Protein AF-A0A7S3LZT9-F1 (afdb_monomer)

Mean predicted aligned error: 12.85 Å

pLDDT: mean 74.7, std 18.51, range [35.69, 95.69]

Foldseek 3Di:
DDDDPPDVVVVVVVVVVVVVPVPPDDDDDDPDDDDWAPCVLVAAKKFFAPPVRHTPWIWGKDFDTDDPPDDLQFTWIWICTPPVVHHIAIFRWHWDQDPPRKTKIKTWRVPDVVTKIWIWIADSVQQKTKTFQQAIRNDGNDDPDVPDDRDITIIHGDDD

Nearest PDB structures (foldseek):
  2uz2-assembly1_A-2  TM=4.661E-01  e=7.503E-01  Xenopus tropicalis
  7esn-assembly1_A  TM=3.766E-01  e=3.275E+00  Fusarium oxysporum
  7ufr-assembly1_D  TM=3.570E-01  e=4.261E+00  Bifidobacterium longum

Radius of gyration: 18.91 Å; Cα contacts (8 Å, |Δi|>4): 270; chains: 1; bounding box: 59×38×53 Å

Secondary structure (DSSP, 8-state):
-PPPTT-HHHHHHHHHHHHHHTS-SS-------SS--GGGGG-EEEEEE-TT--EEEEEEEEEPPPPTT--STTEEEEEE--GGG-S-EEEEEEEEE-GGG-EEEEEEETTSSS-EEEEEEEETTTTEEEEETTEETTEE---SSTTPPP-EEEEEE---

Structure (mmCIF, N/CA/C/O backbone):
data_AF-A0A7S3LZT9-F1
#
_entry.id   AF-A0A7S3LZT9-F1
#
loop_
_atom_site.group_PDB
_atom_site.id
_atom_site.type_symbol
_atom_site.label_atom_id
_atom_site.label_alt_id
_atom_site.label_comp_id
_atom_site.label_asym_id
_atom_site.label_entity_id
_atom_site.label_seq_id
_atom_site.pdbx_PDB_ins_code
_atom_site.Cartn_x
_atom_site.Cartn_y
_atom_site.Cartn_z
_atom_site.occupancy
_atom_site.B_iso_or_equiv
_atom_site.auth_seq_id
_atom_site.auth_comp_id
_atom_site.auth_asym_id
_atom_site.auth_atom_id
_atom_site.pdbx_PDB_model_num
ATOM 1 N N . ASP A 1 1 ? -39.395 5.334 19.659 1.00 46.41 1 ASP A N 1
ATOM 2 C CA . ASP A 1 1 ? -39.589 5.909 18.316 1.00 46.41 1 ASP A CA 1
ATOM 3 C C . ASP A 1 1 ? -39.067 4.955 17.262 1.00 46.41 1 ASP A C 1
ATOM 5 O O . ASP A 1 1 ? -37.924 4.527 17.348 1.00 46.41 1 ASP A O 1
ATOM 9 N N . ALA A 1 2 ? -39.948 4.503 16.369 1.00 48.12 2 ALA A N 1
ATOM 10 C CA . ALA A 1 2 ? -39.649 3.506 15.344 1.00 48.12 2 ALA A CA 1
ATOM 11 C C . ALA A 1 2 ? -39.460 4.208 13.992 1.00 48.12 2 ALA A C 1
ATOM 13 O O . ALA A 1 2 ? -40.317 4.995 13.596 1.00 48.12 2 ALA A O 1
ATOM 14 N N . CYS A 1 3 ? -38.351 3.932 13.303 1.00 52.03 3 CYS A N 1
ATOM 15 C CA . CYS A 1 3 ? -38.080 4.496 11.982 1.00 52.03 3 CYS A CA 1
ATOM 16 C C . CYS A 1 3 ? -39.093 4.023 10.935 1.00 52.03 3 CYS A C 1
ATOM 18 O O . CYS A 1 3 ? -39.439 2.840 10.882 1.00 52.03 3 CYS A O 1
ATOM 20 N N . VAL A 1 4 ? -39.506 4.944 10.063 1.00 57.22 4 VAL A N 1
ATOM 21 C CA . VAL A 1 4 ? -40.377 4.678 8.912 1.00 57.22 4 VAL A CA 1
ATOM 22 C C . VAL A 1 4 ? -39.513 4.570 7.641 1.00 57.22 4 VAL A C 1
ATOM 24 O O . VAL A 1 4 ? -38.566 5.343 7.493 1.00 57.22 4 VAL A O 1
ATOM 27 N N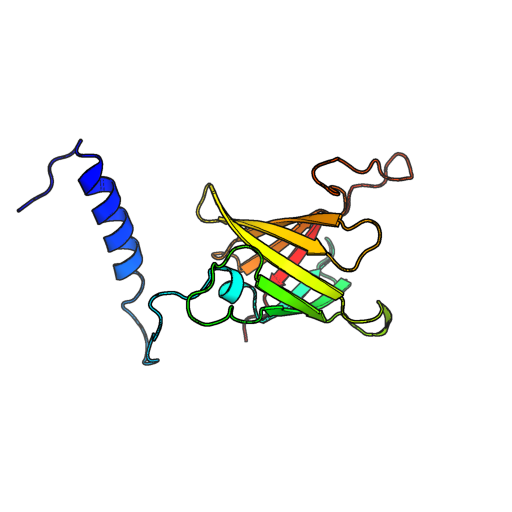 . PRO A 1 5 ? -39.787 3.623 6.722 1.00 42.16 5 PRO A N 1
ATOM 28 C CA . PRO A 1 5 ? -39.020 3.475 5.483 1.00 42.16 5 PRO A CA 1
ATOM 29 C C . PRO A 1 5 ? -39.128 4.713 4.578 1.00 42.16 5 PRO A C 1
ATOM 31 O O . PRO A 1 5 ? -40.235 5.168 4.300 1.00 42.16 5 PRO A O 1
ATOM 34 N N . GLY A 1 6 ? -37.987 5.209 4.085 1.00 53.69 6 GLY A N 1
ATOM 35 C CA . GLY A 1 6 ? -37.902 6.354 3.163 1.00 53.69 6 GLY A CA 1
ATOM 36 C C . GLY A 1 6 ? -37.233 7.607 3.736 1.00 53.69 6 GLY A C 1
ATOM 37 O O . GLY A 1 6 ? -37.164 8.615 3.045 1.00 53.69 6 GLY A O 1
ATOM 38 N N . ASP A 1 7 ? -36.747 7.548 4.976 1.00 52.88 7 ASP A N 1
ATOM 39 C CA . ASP A 1 7 ? -35.975 8.624 5.593 1.00 52.88 7 ASP A CA 1
ATOM 40 C C . ASP A 1 7 ? -34.470 8.328 5.457 1.00 52.88 7 ASP A C 1
ATOM 42 O O . ASP A 1 7 ? -33.942 7.419 6.110 1.00 52.88 7 ASP A O 1
ATOM 46 N N . ASP A 1 8 ? -33.779 9.064 4.582 1.00 54.06 8 ASP A N 1
ATOM 47 C CA . ASP A 1 8 ? -32.349 8.876 4.281 1.00 54.06 8 ASP A CA 1
ATOM 48 C C . ASP A 1 8 ? -31.470 9.038 5.537 1.00 54.06 8 ASP A C 1
ATOM 50 O O . ASP A 1 8 ? -30.413 8.411 5.662 1.00 54.06 8 ASP A O 1
ATOM 54 N N . ALA A 1 9 ? -31.949 9.801 6.527 1.00 52.94 9 ALA A N 1
ATOM 55 C CA . ALA A 1 9 ? -31.307 9.945 7.829 1.00 52.94 9 ALA A CA 1
ATOM 56 C C . ALA A 1 9 ? -31.330 8.642 8.650 1.00 52.94 9 ALA A C 1
ATOM 58 O O . ALA A 1 9 ? -30.363 8.337 9.353 1.00 52.94 9 ALA A O 1
ATOM 59 N N . CYS A 1 10 ? -32.380 7.820 8.521 1.00 47.81 10 CYS A N 1
ATOM 60 C CA . CYS A 1 10 ? -32.447 6.547 9.238 1.00 47.81 10 CYS A CA 1
ATOM 61 C C . CYS A 1 10 ? -31.599 5.449 8.565 1.00 47.81 10 CYS A C 1
ATOM 63 O O . CYS A 1 10 ? -31.108 4.542 9.241 1.00 47.81 10 CYS A O 1
ATOM 65 N N . GLY A 1 11 ? -31.332 5.556 7.257 1.00 50.00 11 GLY A N 1
ATOM 66 C CA . GLY A 1 11 ? -30.371 4.688 6.566 1.00 50.00 11 GLY A CA 1
ATOM 67 C C . GLY A 1 11 ? -28.952 4.818 7.131 1.00 50.00 11 GLY A C 1
ATOM 68 O O . GLY A 1 11 ? -28.275 3.809 7.353 1.00 50.00 11 GLY A O 1
ATOM 69 N N . LEU A 1 12 ? -28.536 6.049 7.449 1.00 52.97 12 LEU A N 1
ATOM 70 C CA . LEU A 1 12 ? -27.225 6.336 8.033 1.00 52.97 12 LEU A CA 1
ATOM 71 C C . LEU A 1 12 ? -27.110 5.817 9.479 1.00 52.97 12 LEU A C 1
ATOM 73 O O . LEU A 1 12 ? -26.106 5.193 9.827 1.00 52.97 12 LEU A O 1
ATOM 77 N N . GLU A 1 13 ? -28.153 5.983 10.302 1.00 50.78 13 GLU A N 1
ATOM 78 C CA . GLU A 1 13 ? -28.177 5.435 11.669 1.00 50.78 13 GLU A CA 1
ATOM 79 C C . GLU A 1 13 ? -28.201 3.897 11.699 1.00 50.78 13 GLU A C 1
ATOM 81 O O . GLU A 1 13 ? -27.562 3.284 12.557 1.00 50.78 13 GLU A O 1
ATOM 86 N N . LEU A 1 14 ? -28.892 3.241 10.760 1.00 50.44 14 LEU A N 1
ATOM 87 C CA . LEU A 1 14 ? -28.905 1.776 10.650 1.00 50.44 14 LEU A CA 1
ATOM 88 C C . LEU A 1 14 ? -27.551 1.210 10.194 1.00 50.44 14 LEU A C 1
ATOM 90 O O . LEU A 1 14 ? -27.144 0.151 10.683 1.00 50.44 14 LEU A O 1
ATOM 94 N N . LEU A 1 15 ? -26.831 1.918 9.317 1.00 50.19 15 LEU A N 1
ATOM 95 C CA . LEU A 1 15 ? -25.459 1.578 8.917 1.00 50.19 15 LEU A CA 1
ATOM 96 C C . LEU A 1 15 ? -24.475 1.738 10.084 1.00 50.19 15 LEU A C 1
ATOM 98 O O . LEU A 1 15 ? -23.691 0.827 10.356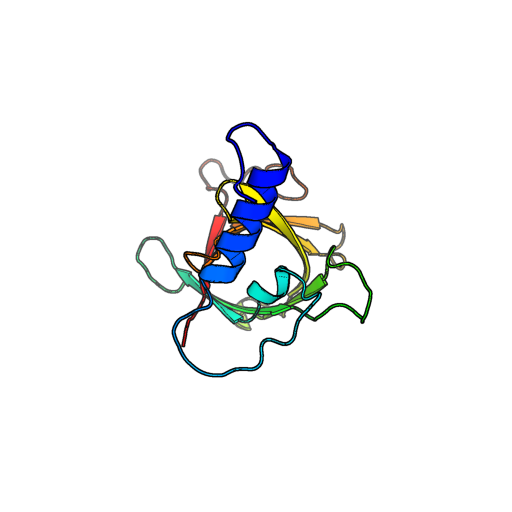 1.00 50.19 15 LEU A O 1
ATOM 102 N N . GLN A 1 16 ? -24.576 2.832 10.842 1.00 53.66 16 GLN A N 1
ATOM 103 C CA . GLN A 1 16 ? -23.755 3.060 12.036 1.00 53.66 16 GLN A CA 1
ATOM 104 C C . GLN A 1 16 ? -24.068 2.056 13.160 1.00 53.66 16 GLN A C 1
ATOM 106 O O . GLN A 1 16 ? -23.155 1.547 13.813 1.00 53.66 16 GLN A O 1
ATOM 111 N N . ARG A 1 17 ? -25.341 1.677 13.350 1.00 48.00 17 ARG A N 1
ATOM 112 C CA . ARG A 1 17 ? -25.735 0.639 14.319 1.00 48.00 17 ARG A CA 1
ATOM 113 C C . ARG A 1 17 ? -25.284 -0.763 13.915 1.00 48.00 17 ARG A C 1
ATOM 115 O O . ARG A 1 17 ? -24.915 -1.541 14.792 1.00 48.00 17 ARG A O 1
ATOM 122 N N . ARG A 1 18 ? -25.268 -1.107 12.620 1.00 47.69 18 ARG A N 1
ATOM 123 C CA . ARG A 1 18 ? -24.709 -2.392 12.154 1.00 47.69 18 ARG A CA 1
ATOM 124 C C . ARG A 1 18 ? -23.192 -2.460 12.328 1.00 47.69 18 ARG A C 1
ATOM 126 O O . ARG A 1 18 ? -22.710 -3.504 12.753 1.00 47.69 18 ARG A O 1
ATOM 133 N N . ALA A 1 19 ? -22.472 -1.358 12.109 1.00 49.22 19 ALA A N 1
ATOM 134 C CA . ALA A 1 19 ? -21.038 -1.272 12.401 1.00 49.22 19 ALA A CA 1
ATOM 135 C C . ALA A 1 19 ? -20.722 -1.402 13.908 1.00 49.22 19 ALA A C 1
ATOM 137 O O . ALA A 1 19 ? -19.660 -1.896 14.280 1.00 49.22 19 ALA A O 1
ATOM 138 N N . GLY A 1 20 ? -21.655 -1.006 14.784 1.00 41.97 20 GLY A N 1
ATOM 139 C CA . GLY A 1 20 ? -21.537 -1.179 16.236 1.00 41.97 20 GLY A CA 1
ATOM 140 C C . GLY A 1 20 ? -21.877 -2.583 16.760 1.00 41.97 20 GLY A C 1
ATOM 141 O O . GLY A 1 20 ? -21.357 -2.978 17.799 1.00 41.97 20 GLY A O 1
ATOM 142 N N . MET A 1 21 ? -22.720 -3.357 16.063 1.00 39.16 21 MET A N 1
ATOM 143 C CA . MET A 1 21 ? -23.221 -4.656 16.553 1.00 39.16 21 MET A CA 1
ATOM 144 C C . MET A 1 21 ? -22.402 -5.881 16.117 1.00 39.16 21 MET A C 1
ATOM 146 O O . MET A 1 21 ? -22.559 -6.942 16.714 1.00 39.16 21 MET A O 1
ATOM 150 N N . THR A 1 22 ? -21.481 -5.767 15.155 1.00 43.72 22 THR A N 1
ATOM 151 C CA . THR A 1 22 ? -20.496 -6.835 14.870 1.00 43.72 22 THR A CA 1
ATOM 152 C C . THR A 1 22 ? -19.393 -6.944 15.931 1.00 43.72 22 THR A C 1
ATOM 154 O O . THR A 1 22 ? -18.637 -7.911 15.928 1.00 43.72 22 THR A O 1
ATOM 157 N N . ARG A 1 23 ? -19.332 -6.020 16.902 1.00 46.53 23 ARG A N 1
ATOM 158 C CA . ARG A 1 23 ? -18.514 -6.128 18.123 1.00 46.53 23 ARG A CA 1
ATOM 159 C C . ARG A 1 23 ? -19.351 -6.600 19.315 1.00 46.53 23 ARG A C 1
ATOM 161 O O . ARG A 1 23 ? -19.524 -5.881 20.292 1.00 46.53 23 ARG A O 1
ATOM 168 N N . ALA A 1 24 ? -19.871 -7.820 19.251 1.00 44.75 24 ALA A N 1
ATOM 169 C CA . ALA A 1 24 ? -20.419 -8.483 20.434 1.00 44.75 24 ALA A CA 1
ATOM 170 C C . ALA A 1 24 ? -20.363 -10.012 20.308 1.00 44.75 24 ALA A C 1
ATOM 172 O O . ALA A 1 24 ? -21.394 -10.666 20.211 1.00 44.75 24 ALA A O 1
ATOM 173 N N . ALA A 1 25 ? -19.150 -10.572 20.323 1.00 40.47 25 ALA A N 1
ATOM 174 C CA . ALA A 1 25 ? -18.848 -11.868 20.941 1.00 40.47 25 ALA A CA 1
ATOM 175 C C . ALA A 1 25 ? -17.327 -12.104 20.932 1.00 40.47 25 ALA A C 1
ATOM 177 O O . ALA A 1 25 ? -16.764 -12.430 19.893 1.00 40.47 25 ALA A O 1
ATOM 178 N N . GLY A 1 26 ? -16.676 -11.969 22.093 1.00 38.12 26 GLY A N 1
ATOM 179 C CA . GLY A 1 26 ? -15.355 -12.563 22.338 1.00 38.12 26 GLY A CA 1
ATOM 180 C C . GLY A 1 26 ? -14.258 -11.611 22.821 1.00 38.12 26 GLY A C 1
ATOM 181 O O . GLY A 1 26 ? -13.570 -11.004 22.013 1.00 38.12 26 GLY A O 1
ATOM 182 N N . SER A 1 27 ? -14.068 -11.603 24.146 1.00 38.62 27 SER A N 1
ATOM 183 C CA . SER A 1 27 ? -12.825 -11.339 24.902 1.00 38.62 27 SER A CA 1
ATOM 184 C C . SER A 1 27 ? -12.110 -9.978 24.788 1.00 38.62 27 SER A C 1
ATOM 186 O O . SER A 1 27 ? -11.407 -9.694 23.825 1.00 38.62 27 SER A O 1
ATOM 188 N N . ASP A 1 28 ? -12.252 -9.206 25.872 1.00 45.97 28 ASP A N 1
ATOM 189 C CA . ASP A 1 28 ? -11.339 -8.225 26.483 1.00 45.97 28 ASP A CA 1
ATOM 190 C C . ASP A 1 28 ? -10.078 -7.800 25.708 1.00 45.97 28 ASP A C 1
ATOM 192 O O . ASP A 1 28 ? -8.991 -8.354 25.868 1.00 45.97 28 ASP A O 1
ATOM 196 N N . ALA A 1 29 ? -10.196 -6.671 25.011 1.00 37.03 29 ALA A N 1
ATOM 197 C CA . ALA A 1 29 ? -9.132 -5.677 24.920 1.00 37.03 29 ALA A CA 1
ATOM 198 C C . ALA A 1 29 ? -9.772 -4.277 24.905 1.00 37.03 29 ALA A C 1
ATOM 200 O O . ALA A 1 29 ? -10.809 -4.092 24.256 1.00 37.03 29 ALA A O 1
ATOM 201 N N . PRO A 1 30 ? -9.209 -3.277 25.608 1.00 37.03 30 PRO A N 1
ATOM 202 C CA . PRO A 1 30 ? -9.760 -1.932 25.606 1.00 37.03 30 PRO A CA 1
ATOM 203 C C . PRO A 1 30 ? -9.595 -1.338 24.206 1.00 37.03 30 PRO A C 1
ATOM 205 O O . PRO A 1 30 ? -8.497 -0.984 23.785 1.00 37.03 30 PRO A O 1
ATOM 208 N N . VAL A 1 31 ? -10.699 -1.220 23.471 1.00 38.72 31 VAL A N 1
ATOM 209 C CA . VAL A 1 31 ? -10.736 -0.433 22.239 1.00 38.72 31 VAL A CA 1
ATOM 210 C C . VAL A 1 31 ? -10.727 1.039 22.637 1.00 38.72 31 VAL A C 1
ATOM 212 O O . VAL A 1 31 ? -11.766 1.677 22.784 1.00 38.72 31 VAL A O 1
ATOM 215 N N . THR A 1 32 ? -9.536 1.593 22.815 1.00 41.75 32 THR A N 1
ATOM 216 C CA . THR A 1 32 ? -9.334 3.037 22.757 1.00 41.75 32 THR A CA 1
ATOM 217 C C . THR A 1 32 ? -9.110 3.428 21.300 1.00 41.75 32 THR A C 1
ATOM 219 O O . THR A 1 32 ? -8.038 3.172 20.760 1.00 41.75 32 THR A O 1
ATOM 222 N N . SER A 1 33 ? -10.103 4.026 20.641 1.00 38.75 33 SER A N 1
ATOM 223 C CA . SER A 1 33 ? -9.862 5.057 19.613 1.00 38.75 33 SER A CA 1
ATOM 224 C C . SER A 1 33 ? -11.169 5.634 19.069 1.00 38.75 33 SER A C 1
ATOM 226 O O . SER A 1 33 ? -11.792 5.121 18.146 1.00 38.75 33 SER A O 1
ATOM 228 N N . GLN A 1 34 ? -11.535 6.796 19.596 1.00 35.69 34 GLN A N 1
ATOM 229 C CA . GLN A 1 34 ? -11.930 7.886 18.711 1.00 35.69 34 GLN A CA 1
ATOM 230 C C . GLN A 1 34 ? -10.686 8.243 17.861 1.00 35.69 34 GLN A C 1
ATOM 232 O O . GLN A 1 34 ? -9.625 8.459 18.439 1.00 35.69 34 GLN A O 1
ATOM 237 N N . GLY A 1 35 ? -10.773 8.282 16.525 1.00 50.59 35 GLY A N 1
ATOM 238 C CA . GLY A 1 35 ? -9.776 8.981 15.688 1.00 50.59 35 GLY A CA 1
ATOM 239 C C . GLY A 1 35 ? -8.519 8.227 15.216 1.00 50.59 35 GLY A C 1
ATOM 240 O O . GLY A 1 35 ? -7.498 8.8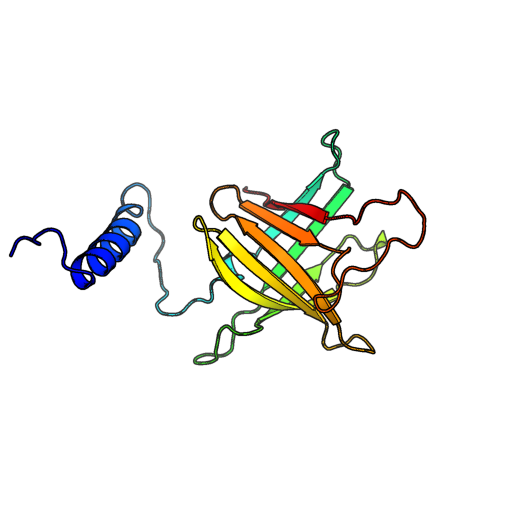74 15.011 1.00 50.59 35 GLY A O 1
ATOM 241 N N . ALA A 1 36 ? -8.554 6.903 15.025 1.00 70.25 36 ALA A N 1
ATOM 242 C CA . ALA A 1 36 ? -7.455 6.181 14.367 1.00 70.25 36 ALA A CA 1
ATOM 243 C C . ALA A 1 36 ? -7.648 6.151 12.839 1.00 70.25 36 ALA A C 1
ATOM 245 O O . ALA A 1 36 ? -8.738 5.841 12.359 1.00 70.25 36 ALA A O 1
ATOM 246 N N . CYS A 1 37 ? -6.597 6.468 12.085 1.00 84.00 37 CYS A N 1
ATOM 247 C CA . CYS A 1 37 ? -6.622 6.467 10.625 1.00 84.00 37 CYS A CA 1
ATOM 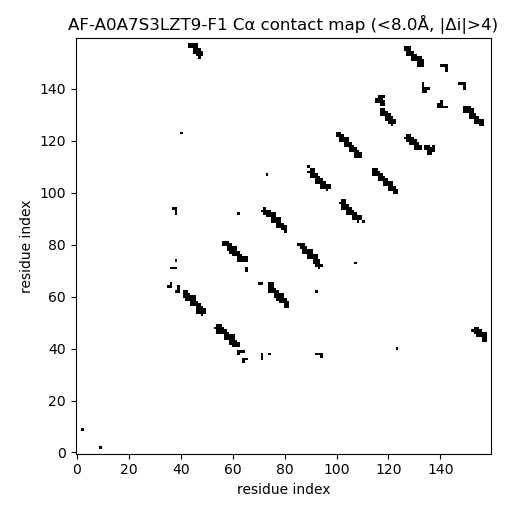248 C C . CYS A 1 37 ? -6.822 5.060 10.042 1.00 84.00 37 CYS A C 1
ATOM 250 O O . CYS A 1 37 ? -6.267 4.104 10.593 1.00 84.00 37 CYS A O 1
ATOM 252 N N . PRO A 1 38 ? -7.597 4.903 8.949 1.00 89.19 38 PRO A N 1
ATOM 253 C CA . PRO A 1 38 ? -7.858 3.595 8.342 1.00 89.19 38 PRO A CA 1
ATOM 254 C C . PRO A 1 38 ? -6.577 2.873 7.900 1.00 89.19 38 PRO A C 1
ATOM 256 O O . PRO A 1 38 ? -6.519 1.647 7.953 1.00 89.19 38 PRO A O 1
ATOM 259 N N . GLU A 1 39 ? -5.522 3.612 7.565 1.00 90.19 39 GLU A N 1
ATOM 260 C CA . GLU A 1 39 ? -4.197 3.107 7.197 1.00 90.19 39 GLU A CA 1
ATOM 261 C C . GLU A 1 39 ? -3.543 2.275 8.303 1.00 90.19 39 GLU A C 1
ATOM 263 O O . GLU A 1 39 ? -2.720 1.407 8.015 1.00 90.19 39 GLU A O 1
ATOM 268 N N . ALA A 1 40 ? -3.965 2.436 9.563 1.00 89.31 40 ALA A N 1
ATOM 269 C CA . ALA A 1 40 ? -3.529 1.570 10.656 1.00 89.31 40 ALA A CA 1
ATOM 270 C C . ALA A 1 40 ? -3.875 0.085 10.410 1.00 89.31 40 ALA A C 1
ATOM 272 O O . ALA A 1 40 ? -3.198 -0.802 10.931 1.00 89.31 40 ALA A O 1
ATOM 273 N N . LEU A 1 41 ? -4.894 -0.207 9.590 1.00 90.56 41 LEU A N 1
ATOM 274 C CA . LEU A 1 41 ? -5.253 -1.573 9.191 1.00 90.56 41 LEU A CA 1
ATOM 275 C C . LEU A 1 41 ? -4.177 -2.238 8.326 1.00 90.56 41 LEU A C 1
ATOM 277 O O . LEU A 1 41 ? -4.090 -3.470 8.304 1.00 90.56 41 LEU A O 1
ATOM 281 N N . LEU A 1 42 ? -3.346 -1.450 7.642 1.00 91.38 42 LEU A N 1
ATOM 282 C CA . LEU A 1 42 ? -2.314 -1.969 6.754 1.00 91.38 42 LEU A CA 1
ATOM 283 C C . LEU A 1 42 ? -1.060 -2.438 7.510 1.00 91.38 42 LEU A C 1
ATOM 285 O O . LEU A 1 42 ? -0.265 -3.195 6.961 1.00 91.38 42 LEU A O 1
ATOM 289 N N . VAL A 1 43 ? -0.887 -2.055 8.781 1.00 92.31 43 VAL A N 1
ATOM 290 C CA . VAL A 1 43 ? 0.279 -2.462 9.581 1.00 92.31 43 VAL A CA 1
ATOM 291 C C . VAL A 1 43 ? 0.353 -3.983 9.689 1.00 92.31 43 VAL A C 1
ATOM 293 O O . VAL A 1 43 ? -0.612 -4.622 10.124 1.00 92.31 43 VAL A O 1
ATOM 296 N N . GLY A 1 44 ? 1.493 -4.571 9.327 1.00 91.19 44 GLY A N 1
ATOM 297 C CA . GLY A 1 44 ? 1.729 -6.003 9.489 1.00 91.19 44 GLY A CA 1
ATOM 298 C C . GLY A 1 44 ? 2.691 -6.618 8.478 1.00 91.19 44 GLY A C 1
ATOM 299 O O . GLY A 1 44 ? 3.375 -5.932 7.724 1.00 91.19 44 GLY A O 1
ATOM 300 N N . GLU A 1 45 ? 2.736 -7.946 8.500 1.00 92.12 45 GLU A N 1
ATOM 301 C CA . GLU A 1 45 ? 3.496 -8.778 7.567 1.00 92.12 45 GLU A CA 1
ATOM 302 C C . GLU A 1 45 ? 2.587 -9.232 6.416 1.00 92.12 45 GLU A C 1
ATOM 304 O O . GLU A 1 45 ? 1.430 -9.598 6.642 1.00 92.12 45 GLU A O 1
ATOM 309 N N . TRP A 1 46 ? 3.110 -9.197 5.192 1.00 91.56 46 TRP A N 1
ATOM 310 C CA . TRP A 1 46 ? 2.357 -9.355 3.950 1.00 91.56 46 TRP A CA 1
ATOM 311 C C . TRP A 1 46 ? 3.127 -10.226 2.958 1.00 91.56 46 TRP A C 1
ATOM 313 O O . TRP A 1 46 ? 4.318 -10.017 2.732 1.00 91.56 46 TRP A O 1
ATOM 323 N N . LEU A 1 47 ? 2.443 -11.188 2.343 1.00 90.31 47 LEU A N 1
ATOM 324 C CA . LEU A 1 47 ? 3.041 -12.164 1.433 1.00 90.31 47 LEU A CA 1
ATOM 325 C C . LEU A 1 47 ? 2.450 -12.025 0.035 1.00 90.31 47 LEU A C 1
ATOM 327 O O . LEU A 1 47 ? 1.238 -12.158 -0.120 1.00 90.31 47 LEU A O 1
ATOM 331 N N . ASP A 1 48 ? 3.303 -11.813 -0.960 1.00 83.88 48 ASP A N 1
ATOM 332 C CA . ASP A 1 48 ? 2.965 -11.979 -2.373 1.00 83.88 48 ASP A CA 1
ATOM 333 C C . ASP A 1 48 ? 3.228 -13.434 -2.770 1.00 83.88 48 ASP A C 1
ATOM 335 O O . ASP A 1 48 ? 4.261 -14.018 -2.418 1.00 83.88 48 ASP A O 1
ATOM 339 N N . GLN A 1 49 ? 2.268 -14.040 -3.460 1.00 74.31 49 GLN A N 1
ATOM 340 C CA . GLN A 1 49 ? 2.385 -15.396 -3.981 1.00 74.31 49 GLN A CA 1
ATOM 341 C C . GLN A 1 49 ? 2.082 -15.384 -5.473 1.00 74.31 49 GLN A C 1
ATOM 343 O O . GLN A 1 49 ? 1.140 -14.727 -5.916 1.00 74.31 49 GLN A O 1
ATOM 348 N N . ASP A 1 50 ? 2.851 -16.146 -6.248 1.00 69.00 50 ASP A N 1
ATOM 349 C CA . ASP A 1 50 ? 2.544 -16.329 -7.662 1.00 69.00 50 ASP A CA 1
ATOM 350 C C . ASP A 1 50 ? 1.268 -17.169 -7.867 1.00 69.00 50 ASP A C 1
ATOM 352 O O . ASP A 1 50 ? 0.674 -17.716 -6.934 1.00 69.00 50 ASP A O 1
ATOM 356 N N . ALA A 1 51 ? 0.849 -17.317 -9.126 1.00 64.75 51 ALA A N 1
ATOM 357 C CA . ALA A 1 51 ? -0.335 -18.098 -9.487 1.00 64.75 51 ALA A CA 1
ATOM 358 C C . ALA A 1 51 ? -0.262 -19.588 -9.080 1.00 64.75 51 ALA A C 1
ATOM 360 O O . ALA A 1 51 ? -1.281 -20.277 -9.108 1.00 64.75 51 ALA A O 1
ATOM 361 N N . MET A 1 52 ? 0.922 -20.100 -8.724 1.00 61.75 52 MET A N 1
ATOM 362 C CA . MET A 1 52 ? 1.141 -21.469 -8.251 1.00 61.75 52 MET A CA 1
ATOM 363 C C . MET A 1 52 ? 1.239 -21.555 -6.717 1.00 61.75 52 MET A C 1
ATOM 365 O O . MET A 1 52 ? 1.396 -22.652 -6.179 1.00 61.75 52 MET A O 1
ATOM 369 N N . GLY A 1 53 ? 1.110 -20.429 -6.007 1.00 57.34 53 GLY A N 1
ATOM 370 C CA . GLY A 1 53 ? 1.164 -20.351 -4.548 1.00 57.34 53 GLY A CA 1
ATOM 371 C C . GLY A 1 53 ? 2.583 -20.318 -3.976 1.00 57.34 53 GLY A C 1
ATOM 372 O O . GLY A 1 53 ? 2.748 -20.464 -2.762 1.00 57.34 53 GLY A O 1
ATOM 373 N N . PHE A 1 54 ? 3.616 -20.141 -4.807 1.00 58.72 54 PHE A N 1
ATOM 374 C CA . PHE A 1 54 ? 4.975 -19.951 -4.307 1.00 58.72 54 PHE A CA 1
ATOM 375 C C . PHE A 1 54 ? 5.140 -18.524 -3.796 1.00 58.72 54 PHE A C 1
ATOM 377 O O . PHE A 1 54 ? 4.773 -17.569 -4.476 1.00 58.72 54 PHE A O 1
ATOM 384 N N . LEU A 1 55 ? 5.719 -18.384 -2.601 1.00 67.12 55 LEU A N 1
ATOM 385 C CA . LEU A 1 55 ? 6.070 -17.082 -2.042 1.00 67.12 55 LEU A CA 1
ATOM 386 C C . LEU A 1 55 ? 7.094 -16.395 -2.950 1.00 67.12 55 LEU A C 1
ATOM 388 O O . LEU A 1 55 ? 8.224 -16.868 -3.080 1.00 67.12 55 LEU A O 1
ATOM 392 N N . THR A 1 56 ? 6.702 -15.271 -3.533 1.00 71.94 56 THR A N 1
ATOM 393 C CA . THR A 1 56 ? 7.562 -14.434 -4.373 1.00 71.94 56 THR A CA 1
ATOM 394 C C . THR A 1 56 ? 8.246 -13.372 -3.525 1.00 71.94 56 THR A C 1
ATOM 396 O O . THR A 1 56 ? 9.460 -13.192 -3.624 1.00 71.94 56 THR A O 1
ATOM 399 N N . VAL A 1 57 ? 7.493 -12.708 -2.642 1.00 79.56 57 VAL A N 1
ATOM 400 C CA . VAL A 1 57 ? 7.992 -11.623 -1.790 1.00 79.56 57 VAL A CA 1
ATOM 401 C C . VAL A 1 57 ? 7.289 -11.637 -0.431 1.00 79.56 57 VAL A C 1
ATOM 403 O O . VAL A 1 57 ? 6.080 -11.823 -0.344 1.00 79.56 57 VAL A O 1
ATOM 406 N N . ASN A 1 58 ? 8.043 -11.400 0.644 1.00 85.06 58 ASN A N 1
ATOM 407 C CA . ASN A 1 58 ? 7.502 -11.078 1.966 1.00 85.06 58 ASN A CA 1
ATOM 408 C C . ASN A 1 58 ? 7.890 -9.640 2.310 1.00 85.06 58 ASN A C 1
ATOM 410 O O . ASN A 1 58 ? 9.082 -9.331 2.328 1.00 85.06 58 ASN A O 1
ATOM 414 N N . ILE A 1 59 ? 6.907 -8.785 2.578 1.00 86.50 59 ILE A N 1
ATOM 415 C CA . ILE A 1 59 ? 7.125 -7.404 3.000 1.00 86.50 59 ILE A CA 1
ATOM 416 C C . ILE A 1 59 ? 6.548 -7.169 4.392 1.00 86.50 59 ILE A C 1
ATOM 418 O O . ILE A 1 59 ? 5.541 -7.754 4.793 1.00 86.50 59 ILE A O 1
ATOM 422 N N . HIS A 1 60 ? 7.163 -6.246 5.118 1.00 89.06 60 HIS A N 1
ATOM 423 C CA . HIS A 1 60 ? 6.596 -5.699 6.337 1.00 89.06 60 HIS A CA 1
ATOM 424 C C . HIS A 1 60 ? 6.204 -4.247 6.100 1.00 89.06 60 HIS A C 1
ATOM 426 O O . HIS A 1 60 ? 7.041 -3.437 5.698 1.00 89.06 60 HIS A O 1
ATOM 432 N N . LEU A 1 61 ? 4.936 -3.928 6.351 1.00 88.88 61 LEU A N 1
ATOM 433 C CA . LEU A 1 61 ? 4.419 -2.575 6.235 1.00 88.88 61 LEU A CA 1
ATOM 434 C C . LEU A 1 61 ? 4.261 -1.962 7.625 1.00 88.88 61 LEU A C 1
ATOM 436 O O . LEU A 1 61 ? 3.452 -2.424 8.432 1.00 88.88 61 LEU A O 1
ATOM 440 N N . ASN A 1 62 ? 5.009 -0.890 7.871 1.00 88.12 62 ASN A N 1
ATOM 441 C CA . ASN A 1 62 ? 4.917 -0.086 9.083 1.00 88.12 62 ASN A CA 1
ATOM 442 C C . ASN A 1 62 ? 4.258 1.246 8.758 1.00 88.12 62 ASN A C 1
ATOM 444 O O . ASN A 1 62 ? 4.881 2.088 8.125 1.00 88.12 62 ASN A O 1
ATOM 448 N N . VAL A 1 63 ? 3.023 1.451 9.209 1.00 86.94 63 VAL A N 1
ATOM 449 C CA . VAL A 1 63 ? 2.334 2.743 9.099 1.00 86.94 63 VAL A CA 1
ATOM 450 C C . VAL A 1 63 ? 2.524 3.512 10.398 1.00 86.94 63 VAL A C 1
ATOM 452 O O . VAL A 1 63 ? 2.172 3.029 11.477 1.00 86.94 63 VAL A O 1
ATOM 455 N N . HIS A 1 64 ? 3.079 4.714 10.293 1.00 84.62 64 HIS A N 1
ATOM 456 C CA . HIS A 1 64 ? 3.300 5.587 11.435 1.00 84.62 64 HIS A CA 1
ATOM 457 C C . HIS A 1 64 ? 2.009 6.340 11.758 1.00 84.62 64 HIS A C 1
ATOM 459 O O . HIS A 1 64 ? 1.420 6.949 10.861 1.00 84.62 64 HIS A O 1
ATOM 465 N N . PRO A 1 65 ? 1.550 6.334 13.022 1.00 78.00 65 PRO A N 1
ATOM 466 C CA . PRO A 1 65 ? 0.379 7.107 13.400 1.00 78.00 65 PRO A CA 1
ATOM 467 C C . PRO A 1 65 ? 0.646 8.595 13.137 1.00 78.00 65 PRO A C 1
ATOM 469 O O . PRO A 1 65 ? 1.752 9.077 13.411 1.00 78.00 65 PRO A O 1
ATOM 472 N N . PRO A 1 66 ? -0.341 9.344 12.623 1.00 78.19 66 PRO A N 1
ATOM 473 C CA . PRO A 1 66 ? -0.166 10.773 12.440 1.00 78.19 66 PRO A CA 1
ATOM 474 C C . PRO A 1 66 ? 0.019 11.464 13.794 1.00 78.19 66 PRO A C 1
ATOM 476 O O . PRO A 1 66 ? -0.381 10.961 14.849 1.00 78.19 66 PRO A O 1
ATOM 479 N N . ALA A 1 67 ? 0.606 12.660 13.760 1.00 75.31 67 ALA A N 1
ATOM 480 C CA . ALA A 1 67 ? 0.664 13.515 14.937 1.00 75.31 67 ALA A CA 1
ATOM 481 C C . ALA A 1 67 ? -0.752 13.763 15.494 1.00 75.31 67 ALA A C 1
ATOM 483 O O . ALA A 1 67 ? -1.727 13.833 14.744 1.00 75.31 67 ALA A O 1
ATOM 484 N N . ALA A 1 68 ? -0.874 13.908 16.815 1.00 72.00 68 ALA A N 1
ATOM 485 C CA . ALA A 1 68 ? -2.169 14.108 17.460 1.00 72.00 68 ALA A CA 1
ATOM 486 C C . ALA A 1 68 ? -2.913 15.317 16.858 1.00 72.00 68 ALA A C 1
ATOM 488 O O . ALA A 1 68 ? -2.392 16.432 16.851 1.00 72.00 68 ALA A O 1
ATOM 489 N N . GLY A 1 69 ? -4.131 15.085 16.360 1.00 67.75 69 GLY A N 1
ATOM 490 C CA . GLY A 1 69 ? -4.961 16.108 15.714 1.00 67.75 69 GLY A CA 1
ATOM 491 C C . GLY A 1 69 ? -4.652 16.377 14.235 1.00 67.75 69 GLY A C 1
ATOM 492 O O . GLY A 1 69 ? -5.277 17.264 13.659 1.00 67.75 69 GLY A O 1
ATOM 493 N N . ALA A 1 70 ? -3.720 15.645 13.615 1.00 74.19 70 ALA A N 1
ATOM 494 C CA . ALA A 1 70 ? -3.454 15.738 12.181 1.00 74.19 70 ALA A CA 1
ATOM 495 C C . ALA A 1 70 ? -4.421 14.871 11.348 1.00 74.19 70 ALA A C 1
ATOM 497 O O . ALA A 1 70 ? -5.034 13.934 11.863 1.00 74.19 70 ALA A O 1
ATOM 498 N N . SER A 1 71 ? -4.558 15.211 10.059 1.00 79.38 71 SER A N 1
ATOM 499 C CA . SER A 1 71 ? -5.358 14.438 9.097 1.00 79.38 71 SER A CA 1
ATOM 500 C C . SER A 1 71 ? -4.736 13.062 8.834 1.00 79.38 71 SER A C 1
ATOM 502 O O . SER A 1 71 ? -3.529 12.875 8.994 1.00 79.38 71 SER A O 1
ATOM 504 N N . CYS A 1 72 ? -5.566 12.123 8.381 1.00 79.88 72 CYS A N 1
ATOM 505 C CA . CYS A 1 72 ? -5.136 10.819 7.873 1.00 79.88 72 CYS A CA 1
ATOM 506 C C . CYS A 1 72 ? -4.634 10.876 6.424 1.00 79.88 72 CYS A C 1
ATOM 508 O O . CYS A 1 72 ? -4.158 9.876 5.897 1.00 79.88 72 CYS A O 1
ATOM 510 N N . ASP A 1 73 ? -4.717 12.037 5.774 1.00 80.31 73 ASP A N 1
ATOM 511 C CA . ASP A 1 73 ? -4.300 12.188 4.385 1.00 80.31 73 ASP A CA 1
ATOM 512 C C . ASP A 1 73 ? -2.777 12.051 4.247 1.00 80.31 73 ASP A C 1
ATOM 514 O O . ASP A 1 73 ? -2.020 12.976 4.549 1.00 80.31 73 ASP A O 1
ATOM 518 N N . GLY A 1 74 ? -2.327 10.896 3.752 1.00 79.62 74 GLY A N 1
ATOM 519 C CA . GLY A 1 74 ? -0.922 10.657 3.426 1.00 79.62 74 GLY A CA 1
ATOM 520 C C . GLY A 1 74 ? -0.053 10.424 4.659 1.00 79.62 74 GLY A C 1
ATOM 521 O O . GLY A 1 74 ? 0.927 11.140 4.868 1.00 79.62 74 GLY A O 1
ATOM 522 N N . VAL A 1 75 ? -0.396 9.416 5.462 1.00 89.12 75 VAL A N 1
ATOM 523 C CA . VAL A 1 75 ? 0.410 8.995 6.614 1.00 89.12 75 VAL A CA 1
ATOM 524 C C . VAL A 1 75 ? 1.721 8.354 6.166 1.00 89.12 75 VAL A C 1
ATOM 526 O O . VAL A 1 75 ? 1.772 7.612 5.188 1.00 89.12 75 VAL A O 1
ATOM 529 N N . ASN A 1 76 ? 2.801 8.624 6.894 1.00 89.94 76 ASN A N 1
ATOM 530 C CA . ASN A 1 76 ? 4.101 8.043 6.573 1.00 89.94 76 ASN A CA 1
ATOM 531 C C . ASN A 1 76 ? 4.070 6.528 6.796 1.00 89.94 76 ASN A C 1
ATOM 533 O O . ASN A 1 76 ? 3.593 6.056 7.830 1.00 89.94 76 ASN A O 1
ATOM 537 N N . ALA A 1 77 ? 4.637 5.777 5.861 1.00 89.38 77 ALA A N 1
ATOM 538 C CA . ALA A 1 77 ? 4.795 4.341 5.961 1.00 89.38 77 ALA A CA 1
ATOM 539 C C . ALA A 1 77 ? 6.154 3.882 5.426 1.00 89.38 77 ALA A C 1
ATOM 541 O O . ALA A 1 77 ? 6.670 4.415 4.441 1.00 89.38 77 ALA A O 1
ATOM 542 N N . ASP A 1 78 ? 6.693 2.841 6.051 1.00 87.88 78 ASP A N 1
ATOM 543 C CA . ASP A 1 78 ? 7.890 2.149 5.589 1.00 87.88 78 ASP A CA 1
ATOM 544 C C . ASP A 1 78 ? 7.503 0.772 5.050 1.00 87.88 78 ASP A C 1
ATOM 546 O O . ASP A 1 78 ? 6.901 -0.034 5.767 1.00 87.88 78 ASP A O 1
ATOM 550 N N . ILE A 1 79 ? 7.888 0.490 3.803 1.00 85.25 79 ILE A N 1
ATOM 551 C CA . ILE A 1 79 ? 7.848 -0.859 3.234 1.00 85.25 79 ILE A CA 1
ATOM 552 C C . ILE A 1 79 ? 9.230 -1.475 3.398 1.00 85.25 79 ILE A C 1
ATOM 554 O O . ILE A 1 79 ? 10.196 -1.085 2.737 1.00 85.25 79 ILE A O 1
ATOM 558 N N . ILE A 1 80 ? 9.325 -2.456 4.288 1.00 84.06 80 ILE A N 1
ATOM 559 C CA . ILE A 1 80 ? 10.542 -3.226 4.512 1.00 84.06 80 ILE A CA 1
ATOM 560 C C . ILE A 1 80 ? 10.442 -4.494 3.673 1.00 84.06 80 ILE A C 1
ATOM 562 O O . ILE A 1 80 ? 9.641 -5.383 3.955 1.00 84.06 80 ILE A O 1
ATOM 566 N N . MET A 1 81 ? 11.269 -4.563 2.639 1.00 80.56 81 MET A N 1
ATOM 567 C CA . MET A 1 81 ? 11.404 -5.728 1.769 1.00 80.56 81 MET A CA 1
ATOM 568 C C . MET A 1 81 ? 12.637 -6.551 2.176 1.00 80.56 81 MET A C 1
ATOM 570 O O . MET A 1 81 ? 13.500 -6.052 2.908 1.00 80.56 81 MET A O 1
ATOM 574 N N . PRO A 1 82 ? 12.773 -7.802 1.704 1.00 72.25 82 PRO A N 1
ATOM 575 C CA . PRO A 1 82 ? 13.986 -8.577 1.905 1.00 72.25 82 PRO A CA 1
ATOM 576 C C . PRO A 1 82 ? 15.191 -7.838 1.313 1.00 72.25 82 PRO A C 1
ATOM 578 O O . PRO A 1 82 ? 15.114 -7.296 0.213 1.00 72.25 82 PRO A O 1
ATOM 581 N N . SER A 1 83 ? 16.327 -7.852 2.012 1.00 72.88 83 SER A N 1
ATOM 582 C CA . SER A 1 83 ? 17.501 -7.031 1.665 1.00 72.88 83 SER A CA 1
ATOM 583 C C . SER A 1 83 ? 18.071 -7.281 0.265 1.00 72.88 83 SER A C 1
ATOM 585 O O . SER A 1 83 ? 18.704 -6.396 -0.305 1.00 72.88 83 SER A O 1
ATOM 587 N N . TYR A 1 84 ? 17.839 -8.464 -0.311 1.00 71.56 84 TYR A N 1
ATOM 588 C CA . TYR A 1 84 ? 18.245 -8.779 -1.682 1.00 71.56 84 TYR A CA 1
ATOM 589 C C . TYR A 1 84 ? 17.418 -8.038 -2.749 1.00 71.56 84 TYR A C 1
ATOM 591 O O . TYR A 1 84 ? 17.868 -7.945 -3.887 1.00 71.56 84 TYR A O 1
ATOM 599 N N . LEU A 1 85 ? 16.241 -7.505 -2.394 1.00 68.75 85 LEU A N 1
ATOM 600 C CA . LEU A 1 85 ? 15.423 -6.636 -3.252 1.00 68.75 85 LEU A CA 1
ATOM 601 C C . LEU A 1 85 ? 15.773 -5.151 -3.093 1.00 68.75 85 LEU A C 1
ATOM 603 O O . LEU A 1 85 ? 15.331 -4.334 -3.896 1.00 68.75 85 LEU A O 1
ATOM 607 N N . GLY A 1 86 ? 16.585 -4.797 -2.093 1.00 72.94 86 GL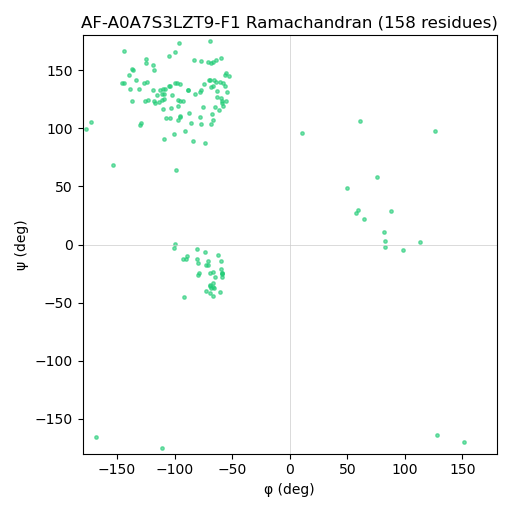Y A N 1
ATOM 608 C CA . GLY A 1 86 ? 17.078 -3.440 -1.885 1.00 72.94 86 GLY A CA 1
ATOM 609 C C . GLY A 1 86 ? 16.840 -2.905 -0.476 1.00 72.94 86 GLY A C 1
ATOM 610 O O . GLY A 1 86 ? 16.596 -3.649 0.476 1.00 72.94 86 GLY A O 1
ATOM 611 N N . ALA A 1 87 ? 16.973 -1.586 -0.348 1.00 77.88 87 ALA A N 1
ATOM 612 C CA . ALA A 1 87 ? 16.718 -0.867 0.893 1.00 77.88 87 ALA A CA 1
ATOM 613 C C . ALA A 1 87 ? 15.204 -0.703 1.141 1.00 77.88 87 ALA A C 1
ATOM 615 O O . ALA A 1 87 ? 14.426 -0.742 0.184 1.00 77.88 87 ALA A O 1
ATOM 616 N N . PRO A 1 88 ? 14.779 -0.483 2.399 1.00 80.81 88 PRO A N 1
ATOM 617 C CA . PRO A 1 88 ? 13.409 -0.082 2.699 1.00 80.81 88 PRO A CA 1
ATOM 618 C C . PRO A 1 88 ? 12.988 1.145 1.888 1.00 80.81 88 PRO A C 1
ATOM 620 O O . PRO A 1 88 ? 13.800 2.040 1.636 1.00 80.81 88 PRO A O 1
ATOM 623 N N . VAL A 1 89 ? 11.716 1.187 1.502 1.00 83.75 89 VAL A N 1
ATOM 624 C CA . VAL A 1 89 ? 11.146 2.300 0.737 1.00 83.75 89 VAL A CA 1
ATOM 625 C C . VAL A 1 89 ? 10.183 3.077 1.624 1.00 83.75 89 VAL A C 1
ATOM 627 O O . VAL A 1 89 ? 9.349 2.489 2.313 1.00 83.75 89 VAL A O 1
ATOM 630 N N . HIS A 1 90 ? 10.308 4.400 1.592 1.00 88.81 90 HIS A N 1
ATOM 631 C CA . HIS A 1 90 ? 9.463 5.321 2.342 1.00 88.81 90 HIS A CA 1
ATOM 632 C C . HIS A 1 90 ? 8.349 5.851 1.439 1.00 88.81 90 HIS A C 1
ATOM 634 O O . HIS A 1 90 ? 8.627 6.436 0.390 1.00 88.81 90 HIS A O 1
ATOM 640 N N . TYR A 1 91 ? 7.104 5.673 1.868 1.00 89.75 91 TYR A N 1
ATOM 641 C CA . TYR A 1 91 ? 5.921 6.185 1.187 1.00 89.75 91 TYR A CA 1
ATOM 642 C C . TYR A 1 91 ? 5.082 7.042 2.131 1.00 89.75 91 TYR A C 1
ATOM 644 O O . TYR A 1 91 ? 5.078 6.845 3.343 1.00 89.75 91 TYR A O 1
ATOM 652 N N . ASN A 1 92 ? 4.293 7.938 1.554 1.00 92.75 92 ASN A N 1
ATOM 653 C CA . ASN A 1 92 ? 3.099 8.461 2.192 1.00 92.75 92 ASN A CA 1
ATOM 654 C C . ASN A 1 92 ? 1.920 7.652 1.652 1.00 92.75 92 ASN A C 1
ATOM 656 O O . ASN A 1 92 ? 1.674 7.639 0.442 1.00 92.75 92 ASN A O 1
ATOM 660 N N . VAL A 1 93 ? 1.213 6.966 2.541 1.00 91.81 93 VAL A N 1
ATOM 661 C CA . VAL A 1 93 ? 0.086 6.100 2.209 1.00 91.81 93 VAL A CA 1
ATOM 662 C C . VAL A 1 93 ? -1.214 6.797 2.575 1.00 91.81 93 VAL A C 1
ATOM 664 O O . VAL A 1 93 ? -1.332 7.397 3.639 1.00 91.81 93 VAL A O 1
ATOM 667 N N . SER A 1 94 ? -2.198 6.717 1.689 1.00 92.38 94 SER A N 1
ATOM 668 C CA . SER A 1 94 ? -3.557 7.181 1.970 1.00 92.38 94 SER A CA 1
ATOM 669 C C . SER A 1 94 ? -4.578 6.141 1.534 1.00 92.38 94 SER A C 1
ATOM 671 O O . SER A 1 94 ? -4.423 5.545 0.464 1.00 92.38 94 SER A O 1
ATOM 673 N N . MET A 1 95 ? -5.637 5.973 2.320 1.00 92.12 95 MET A N 1
ATOM 674 C CA . MET A 1 95 ? -6.752 5.074 2.063 1.00 92.12 95 MET A CA 1
ATOM 675 C C . MET A 1 95 ? -8.055 5.849 1.913 1.00 92.12 95 MET A C 1
ATOM 677 O O . MET A 1 95 ? 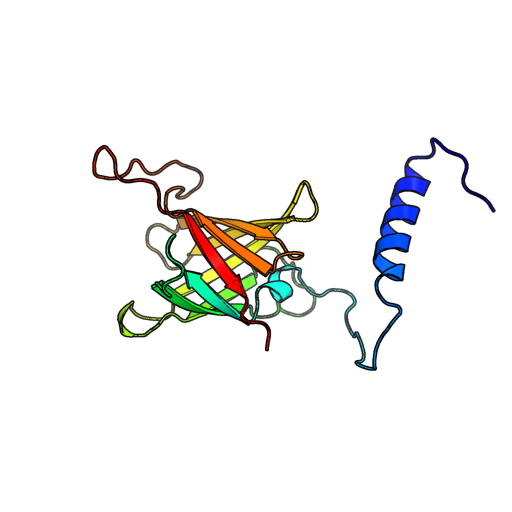-8.514 6.521 2.832 1.00 92.12 95 MET A O 1
ATOM 681 N N . THR A 1 96 ? -8.698 5.691 0.762 1.00 92.06 96 THR A N 1
ATOM 682 C CA . THR A 1 96 ? -10.033 6.244 0.510 1.00 92.06 96 THR A CA 1
ATOM 683 C C . THR A 1 96 ? -11.045 5.102 0.461 1.00 92.06 96 THR A C 1
ATOM 685 O O . THR A 1 96 ? -10.802 4.137 -0.264 1.00 92.06 96 THR A O 1
ATOM 688 N N . PRO A 1 97 ? -12.166 5.162 1.204 1.00 91.50 97 PRO A N 1
ATOM 689 C CA . PRO A 1 97 ? -13.231 4.173 1.075 1.00 91.50 97 PRO A CA 1
ATOM 690 C C . PRO A 1 97 ? -13.700 4.058 -0.378 1.00 91.50 97 PRO A C 1
ATOM 692 O O . PRO A 1 97 ? -13.985 5.065 -1.026 1.00 91.50 97 PRO A O 1
ATOM 695 N N . ALA A 1 98 ? -13.788 2.830 -0.870 1.00 89.56 98 ALA A N 1
ATOM 696 C CA . ALA A 1 98 ? -14.293 2.501 -2.193 1.00 89.56 98 ALA A CA 1
ATOM 697 C C . ALA A 1 98 ? -15.642 1.768 -2.080 1.00 89.56 98 ALA A C 1
ATOM 699 O O . ALA A 1 98 ? -16.220 1.633 -0.995 1.00 89.56 98 ALA A O 1
ATOM 700 N N . ALA A 1 99 ? -16.173 1.311 -3.215 1.00 81.56 99 ALA A N 1
ATOM 701 C CA . ALA A 1 99 ? -17.349 0.449 -3.220 1.00 81.56 99 ALA A CA 1
ATOM 702 C C . ALA A 1 99 ? -17.087 -0.859 -2.441 1.00 81.56 99 ALA A C 1
ATOM 704 O O . ALA A 1 99 ? -15.945 -1.257 -2.196 1.00 81.56 99 ALA A O 1
ATOM 705 N N . ASP A 1 100 ? -18.166 -1.527 -2.034 1.00 87.06 100 ASP A N 1
ATOM 706 C CA . ASP A 1 100 ? -18.128 -2.884 -1.474 1.00 87.06 100 ASP A CA 1
ATOM 707 C C . ASP A 1 100 ? -17.279 -3.061 -0.202 1.00 87.06 100 ASP A C 1
ATOM 709 O O . ASP A 1 100 ? -16.789 -4.146 0.088 1.00 87.06 100 ASP A O 1
ATOM 713 N N . SER A 1 101 ? -17.158 -2.009 0.615 1.00 88.31 101 SER A N 1
ATOM 714 C CA . SER A 1 101 ? -16.393 -2.029 1.880 1.00 88.31 101 SER A CA 1
ATOM 715 C C . SER A 1 101 ? -14.884 -2.258 1.701 1.00 88.31 101 SER A C 1
ATOM 717 O O . SER A 1 101 ? -14.206 -2.675 2.641 1.00 88.31 101 SER A O 1
ATOM 719 N N . THR A 1 102 ? -14.361 -1.968 0.510 1.00 94.00 102 THR A N 1
ATOM 720 C CA . THR A 1 102 ? -12.924 -1.956 0.208 1.00 94.00 102 THR A CA 1
ATOM 721 C C . THR A 1 102 ? -12.356 -0.538 0.310 1.00 94.00 102 THR A C 1
ATOM 723 O O . THR A 1 102 ? -13.092 0.434 0.504 1.00 94.00 102 THR A O 1
ATOM 726 N N . TYR A 1 103 ? -11.039 -0.405 0.184 1.00 94.25 103 TYR A N 1
ATOM 727 C CA . TYR A 1 103 ? -10.350 0.880 0.118 1.00 94.25 103 TYR A CA 1
ATOM 728 C C . TYR A 1 103 ? -9.507 0.969 -1.147 1.00 94.25 103 TYR A C 1
ATOM 730 O O . TYR A 1 103 ? -8.811 0.016 -1.486 1.00 94.25 103 TYR A O 1
ATOM 738 N N . THR A 1 104 ? -9.495 2.134 -1.786 1.00 94.81 104 THR A N 1
ATOM 739 C CA . THR A 1 104 ? -8.422 2.510 -2.710 1.00 94.81 104 THR A CA 1
ATOM 740 C C . THR A 1 104 ? -7.220 2.950 -1.887 1.00 94.81 104 THR A C 1
ATOM 742 O O . THR A 1 104 ? -7.360 3.765 -0.972 1.00 94.81 104 THR A O 1
ATOM 745 N N . VAL A 1 105 ? -6.044 2.422 -2.212 1.00 94.19 105 VAL A N 1
ATOM 746 C CA . VAL A 1 105 ? -4.779 2.730 -1.540 1.00 94.19 105 VAL A CA 1
ATOM 747 C C . VAL A 1 105 ? -3.883 3.477 -2.514 1.00 94.19 105 VAL A C 1
ATOM 749 O O . VAL A 1 105 ? -3.727 3.058 -3.657 1.00 94.19 105 VAL A O 1
ATOM 752 N N . LYS A 1 106 ? -3.281 4.575 -2.063 1.00 94.62 106 LYS A N 1
ATOM 753 C CA . LYS A 1 106 ? -2.286 5.326 -2.831 1.00 94.62 106 LYS A CA 1
ATOM 754 C C . LYS A 1 106 ? -0.941 5.269 -2.126 1.00 94.62 106 LYS A C 1
ATOM 756 O O . LYS A 1 106 ? -0.862 5.613 -0.949 1.00 94.62 106 LYS A O 1
ATOM 761 N N . TYR A 1 107 ? 0.097 4.894 -2.864 1.00 92.50 107 TYR A N 1
ATOM 762 C CA . TYR A 1 107 ? 1.478 4.781 -2.399 1.00 92.50 107 TYR A CA 1
ATOM 763 C C . TYR A 1 107 ? 2.300 5.908 -3.023 1.00 92.50 107 TYR A C 1
ATOM 765 O O . TYR A 1 107 ? 2.807 5.774 -4.134 1.00 92.50 107 TYR A O 1
ATOM 773 N N . TYR A 1 108 ? 2.395 7.058 -2.352 1.00 93.56 108 TYR A N 1
ATOM 774 C CA . TYR A 1 108 ? 3.125 8.219 -2.868 1.00 93.56 108 TYR A CA 1
ATOM 775 C C . TYR A 1 108 ? 4.569 8.232 -2.372 1.00 93.56 108 TYR A C 1
ATOM 777 O O . TYR A 1 108 ? 4.803 8.224 -1.168 1.00 93.56 108 TYR A O 1
ATOM 785 N N . ASN A 1 109 ? 5.541 8.262 -3.282 1.00 91.00 109 ASN A N 1
ATOM 786 C CA . ASN A 1 109 ? 6.960 8.372 -2.966 1.00 91.00 109 ASN A CA 1
ATOM 787 C C . ASN A 1 109 ? 7.430 9.825 -3.167 1.00 91.00 109 ASN A C 1
ATOM 789 O O . ASN A 1 109 ? 7.782 10.206 -4.290 1.00 91.00 109 ASN A O 1
ATOM 793 N N . PRO A 1 110 ? 7.459 10.654 -2.104 1.00 88.62 110 PRO A N 1
ATOM 794 C CA . PRO A 1 110 ? 7.914 12.039 -2.206 1.00 88.62 110 PRO A CA 1
ATOM 795 C C . PRO A 1 110 ? 9.431 12.173 -2.391 1.00 88.62 110 PRO A C 1
ATOM 797 O O . PRO A 1 110 ? 9.897 13.249 -2.756 1.00 88.62 110 PRO A O 1
ATOM 800 N N . LEU A 1 111 ? 10.205 11.122 -2.090 1.00 88.19 111 LEU A N 1
ATOM 801 C CA . LEU A 1 111 ? 11.671 11.148 -2.119 1.00 88.19 111 LEU A CA 1
ATOM 802 C C . LEU A 1 111 ? 12.245 10.752 -3.486 1.00 88.19 111 LEU A C 1
ATOM 804 O O . LEU A 1 111 ? 13.435 10.950 -3.735 1.00 88.19 111 LEU A O 1
ATOM 808 N N . ALA A 1 112 ? 11.417 10.196 -4.370 1.00 85.00 112 ALA A N 1
ATOM 809 C CA . ALA A 1 112 ? 11.791 9.933 -5.748 1.00 85.00 112 ALA A CA 1
ATOM 810 C C . ALA A 1 112 ? 11.977 11.237 -6.542 1.00 85.00 112 ALA A C 1
ATOM 812 O O . ALA A 1 112 ? 11.410 12.280 -6.215 1.00 85.00 112 ALA A O 1
ATOM 813 N N . ASN A 1 113 ? 12.771 11.176 -7.613 1.00 87.06 113 ASN A N 1
ATOM 814 C CA . ASN A 1 113 ? 12.985 12.304 -8.515 1.00 87.06 113 ASN A CA 1
ATOM 815 C C . ASN A 1 113 ? 12.771 11.873 -9.981 1.00 87.06 113 ASN A C 1
ATOM 817 O O . ASN A 1 113 ? 13.666 11.241 -10.549 1.00 87.06 113 ASN A O 1
ATOM 821 N N . PRO A 1 114 ? 11.623 12.208 -10.601 1.00 90.44 114 PRO A N 1
ATOM 822 C CA . PRO A 1 114 ? 10.505 12.962 -10.020 1.00 90.44 114 PRO A CA 1
ATOM 823 C C . PRO A 1 114 ? 9.719 12.147 -8.969 1.00 90.44 114 PRO A C 1
ATOM 825 O O . PRO A 1 114 ? 9.751 10.914 -9.018 1.00 90.44 114 PRO A O 1
ATOM 828 N N . PRO A 1 115 ? 8.993 12.808 -8.043 1.00 91.06 115 PRO A N 1
ATOM 829 C CA . PRO A 1 115 ? 8.044 12.129 -7.169 1.00 91.06 115 PRO A CA 1
ATOM 830 C C . PRO A 1 115 ? 7.005 11.365 -7.985 1.00 91.06 115 PRO A C 1
ATOM 832 O O . PRO A 1 115 ? 6.591 11.821 -9.056 1.00 91.06 115 PRO A O 1
ATOM 835 N N . TYR A 1 116 ? 6.564 10.222 -7.472 1.00 89.62 116 TYR A N 1
ATOM 836 C CA . TYR A 1 116 ? 5.560 9.408 -8.146 1.00 89.62 116 TYR A CA 1
ATOM 837 C C . TYR A 1 116 ? 4.614 8.730 -7.164 1.00 89.62 116 TYR A C 1
ATOM 839 O O . TYR A 1 116 ? 4.886 8.677 -5.965 1.00 89.62 116 TYR A O 1
ATOM 847 N N . PHE A 1 117 ? 3.508 8.193 -7.669 1.00 92.19 117 PHE A N 1
ATOM 848 C CA . PHE A 1 117 ? 2.672 7.273 -6.913 1.00 92.19 117 PHE A CA 1
ATOM 849 C C . PHE A 1 117 ? 2.207 6.077 -7.736 1.00 92.19 117 PHE A C 1
ATOM 851 O O . PHE A 1 117 ? 1.986 6.195 -8.944 1.00 92.19 117 PHE A O 1
ATOM 858 N N . HIS A 1 118 ? 1.999 4.973 -7.026 1.00 90.62 118 HIS A N 1
ATOM 859 C CA . HIS A 1 118 ? 1.197 3.836 -7.466 1.00 90.62 118 HIS A CA 1
ATOM 860 C C . HIS A 1 118 ? -0.142 3.826 -6.733 1.00 90.62 118 HIS A C 1
ATOM 862 O O . HIS A 1 118 ? -0.312 4.467 -5.688 1.00 90.62 118 HIS A O 1
ATOM 868 N N . GLU A 1 119 ? -1.096 3.090 -7.287 1.00 93.44 119 GLU A N 1
ATOM 869 C CA . GLU A 1 119 ? -2.406 2.875 -6.685 1.00 93.44 119 GLU A CA 1
ATOM 870 C C . GLU A 1 119 ? -2.687 1.386 -6.544 1.00 93.44 119 GLU A C 1
ATOM 872 O O . GLU A 1 119 ? -2.077 0.541 -7.194 1.00 93.44 119 GLU A O 1
ATOM 877 N N . GLY A 1 120 ? -3.620 1.063 -5.666 1.00 93.19 120 GLY A N 1
ATOM 878 C CA . GLY A 1 120 ? -4.012 -0.298 -5.388 1.00 93.19 120 GLY A CA 1
ATOM 879 C C . GLY A 1 120 ? -5.285 -0.352 -4.569 1.00 93.19 120 GLY A C 1
ATOM 880 O O . GLY A 1 120 ? -6.014 0.636 -4.445 1.00 93.19 120 GLY A O 1
ATOM 881 N N . THR A 1 121 ? -5.566 -1.520 -4.009 1.00 95.69 121 THR A N 1
ATOM 882 C CA . THR A 1 121 ? -6.780 -1.752 -3.231 1.00 95.69 121 THR A CA 1
ATOM 883 C C . THR A 1 121 ? -6.478 -2.518 -1.959 1.00 95.69 121 THR A C 1
ATOM 885 O O . THR A 1 121 ? -5.548 -3.318 -1.907 1.00 95.69 121 THR A O 1
ATOM 888 N N . PHE A 1 122 ? -7.279 -2.282 -0.928 1.00 95.19 122 PHE A N 1
ATOM 889 C CA . PHE A 1 122 ? -7.275 -3.074 0.287 1.00 95.19 122 PHE A CA 1
ATOM 890 C C . PHE A 1 122 ? -8.677 -3.595 0.577 1.00 95.19 122 PHE A C 1
ATOM 892 O O . PHE A 1 122 ? -9.627 -2.822 0.723 1.00 95.19 122 PHE A O 1
ATOM 899 N N . ASP A 1 123 ? -8.786 -4.912 0.701 1.00 95.06 123 ASP A N 1
ATOM 900 C CA . ASP A 1 123 ? -9.989 -5.586 1.163 1.00 95.06 123 ASP A CA 1
ATOM 901 C C . ASP A 1 123 ? -9.792 -6.057 2.618 1.00 95.06 123 ASP A C 1
ATOM 903 O O . ASP A 1 123 ? -9.047 -7.017 2.865 1.00 95.06 123 ASP A O 1
ATOM 907 N N . PRO A 1 124 ? -10.467 -5.423 3.597 1.00 92.19 124 PRO A N 1
ATOM 908 C CA . PRO A 1 124 ? -10.368 -5.810 4.999 1.00 92.19 124 PRO A CA 1
ATOM 909 C C . PRO A 1 124 ? -11.010 -7.170 5.303 1.00 92.19 124 PRO A C 1
ATOM 911 O O . PRO A 1 124 ? -10.616 -7.807 6.281 1.00 92.19 124 PRO A O 1
ATOM 914 N N . ALA A 1 125 ? -11.974 -7.637 4.504 1.00 91.44 125 ALA A N 1
ATOM 915 C CA . ALA A 1 125 ? -12.634 -8.921 4.726 1.00 91.44 125 ALA A CA 1
ATOM 916 C C . ALA A 1 125 ? -11.704 -10.090 4.383 1.00 91.44 125 ALA A C 1
ATOM 918 O O . ALA A 1 125 ? -11.664 -11.087 5.103 1.00 91.44 125 ALA A O 1
ATOM 919 N N . THR A 1 126 ? -10.930 -9.954 3.305 1.00 91.88 126 THR A N 1
ATOM 920 C CA . THR A 1 126 ? -9.994 -10.993 2.849 1.00 91.88 126 THR A CA 1
ATOM 921 C C . THR A 1 126 ? -8.542 -10.734 3.245 1.00 91.88 126 THR A C 1
ATOM 923 O O . THR A 1 126 ? -7.686 -11.574 2.953 1.00 91.88 126 THR A O 1
ATOM 926 N N . GLN A 1 127 ? -8.270 -9.597 3.899 1.00 93.69 127 GLN A N 1
ATOM 927 C CA . GLN A 1 127 ? -6.931 -9.113 4.249 1.00 93.69 127 GLN A CA 1
ATOM 928 C C . GLN A 1 127 ? -5.983 -9.150 3.040 1.00 93.69 127 GLN A C 1
ATOM 930 O O . GLN A 1 127 ? -4.869 -9.677 3.108 1.00 93.69 127 GLN A O 1
ATOM 935 N N . THR A 1 128 ? -6.469 -8.614 1.919 1.00 93.12 128 THR A N 1
ATOM 936 C CA . THR A 1 128 ? -5.749 -8.565 0.641 1.00 93.12 128 THR A CA 1
ATOM 937 C C . THR A 1 128 ? -5.378 -7.133 0.323 1.00 93.12 128 THR A C 1
ATOM 939 O O . THR A 1 128 ? -6.248 -6.268 0.349 1.00 93.12 128 THR A O 1
ATOM 942 N N . LEU A 1 129 ? -4.112 -6.902 0.001 1.00 94.19 129 LEU A N 1
ATOM 943 C CA . LEU A 1 129 ? -3.575 -5.617 -0.419 1.00 94.19 129 LEU A CA 1
ATOM 944 C C . LEU A 1 129 ? -3.009 -5.763 -1.829 1.00 94.19 129 LEU A C 1
ATOM 946 O O . LEU A 1 129 ? -2.275 -6.711 -2.091 1.00 94.19 129 LEU A O 1
ATOM 950 N N . THR A 1 130 ? -3.325 -4.841 -2.727 1.00 92.94 130 THR A N 1
ATOM 951 C CA . THR A 1 130 ? -2.756 -4.823 -4.076 1.00 92.94 130 THR A CA 1
ATOM 952 C C . THR A 1 130 ? -1.977 -3.547 -4.326 1.00 92.94 130 THR A C 1
ATOM 954 O O . THR A 1 130 ? -2.281 -2.513 -3.739 1.00 92.94 130 THR A O 1
ATOM 957 N N . GLU A 1 131 ? -1.016 -3.613 -5.239 1.00 90.25 131 GLU A N 1
ATOM 958 C CA . GLU A 1 131 ? -0.325 -2.451 -5.799 1.00 90.25 131 GLU A CA 1
ATOM 959 C C . GLU A 1 131 ? -0.187 -2.657 -7.310 1.00 90.25 131 GLU A C 1
ATOM 961 O O . GLU A 1 131 ? 0.342 -3.674 -7.761 1.00 90.25 131 GLU A O 1
ATOM 966 N N . ASP A 1 132 ? -0.700 -1.721 -8.104 1.00 88.69 132 ASP A N 1
ATOM 967 C CA . ASP A 1 132 ? -0.599 -1.751 -9.559 1.00 88.69 132 ASP A CA 1
ATOM 968 C C . ASP A 1 132 ? 0.662 -1.013 -10.019 1.00 88.69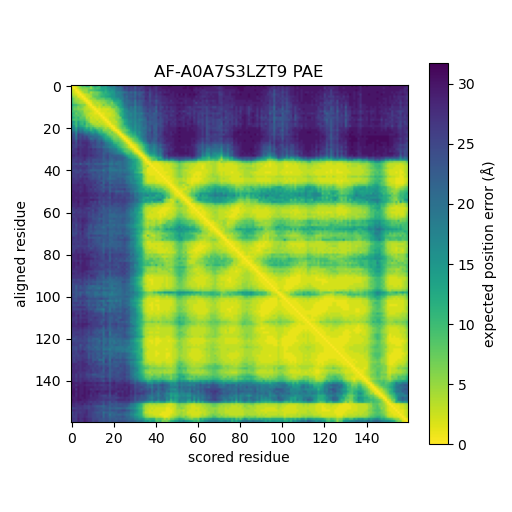 132 ASP A C 1
ATOM 970 O O . ASP A 1 132 ? 0.686 0.210 -10.175 1.00 88.69 132 ASP A O 1
ATOM 974 N N . LEU A 1 133 ? 1.721 -1.780 -10.280 1.00 82.88 133 LEU A N 1
ATOM 975 C CA . LEU A 1 133 ? 2.977 -1.244 -10.807 1.00 82.88 133 LEU A CA 1
ATOM 976 C C . LEU A 1 133 ? 2.870 -0.781 -12.268 1.00 82.88 133 LEU A C 1
ATOM 978 O O . LEU A 1 133 ? 3.759 -0.093 -12.770 1.00 82.88 133 LEU A O 1
ATOM 982 N N . GLY A 1 134 ? 1.803 -1.171 -12.969 1.00 81.69 134 GLY A N 1
ATOM 983 C CA . GLY A 1 134 ? 1.510 -0.729 -14.326 1.00 81.69 134 GLY A CA 1
ATOM 984 C C . GLY A 1 134 ? 0.856 0.639 -14.403 1.00 81.69 134 GLY A C 1
ATOM 985 O O . GLY A 1 134 ? 0.796 1.211 -15.487 1.00 81.69 134 GLY A O 1
ATOM 986 N N . MET A 1 135 ? 0.381 1.176 -13.283 1.00 83.00 135 MET A N 1
ATOM 987 C CA . MET A 1 135 ? -0.193 2.512 -13.193 1.00 83.00 135 MET A CA 1
ATOM 988 C C . MET A 1 135 ? 0.764 3.401 -12.406 1.00 83.00 135 MET A C 1
ATOM 990 O O . MET A 1 135 ? 1.016 3.170 -11.226 1.00 83.00 135 MET A O 1
ATOM 994 N N . LEU A 1 136 ? 1.302 4.430 -13.055 1.00 86.94 136 LEU A N 1
ATOM 995 C CA . LEU A 1 136 ? 2.197 5.401 -12.430 1.00 86.94 136 LEU A CA 1
ATOM 996 C C . LEU A 1 136 ? 1.601 6.788 -12.611 1.00 86.94 136 LEU A C 1
ATOM 998 O O . LEU A 1 136 ? 1.337 7.211 -13.733 1.00 86.94 136 LEU A O 1
ATOM 1002 N N . ASN A 1 137 ? 1.405 7.507 -11.510 1.00 90.06 137 ASN A N 1
ATOM 1003 C CA . ASN A 1 137 ? 0.816 8.847 -11.512 1.00 90.06 137 ASN A CA 1
ATOM 1004 C C . ASN A 1 137 ? -0.589 8.934 -12.143 1.00 90.06 137 ASN A C 1
ATOM 1006 O O . ASN A 1 137 ? -0.982 9.992 -12.628 1.00 90.06 137 ASN A O 1
ATOM 1010 N N . GLY A 1 138 ? -1.352 7.836 -12.110 1.00 85.81 138 GLY A N 1
ATOM 1011 C CA . GLY A 1 138 ? -2.671 7.732 -12.743 1.00 85.81 138 GLY A CA 1
ATOM 1012 C C . GLY A 1 138 ? -2.629 7.402 -14.240 1.00 85.81 138 GLY A C 1
ATOM 1013 O O . GLY A 1 138 ? -3.682 7.202 -14.840 1.00 85.81 138 GLY A O 1
ATOM 1014 N N . ASP A 1 139 ? -1.435 7.285 -14.828 1.00 84.31 139 ASP A N 1
ATOM 1015 C CA . ASP A 1 139 ? -1.240 6.929 -16.229 1.00 84.31 139 ASP A CA 1
ATOM 1016 C C . ASP A 1 139 ? -0.762 5.482 -16.371 1.00 84.31 139 ASP A C 1
ATOM 1018 O O . ASP A 1 139 ? 0.155 5.027 -15.676 1.00 84.31 139 ASP A O 1
ATOM 1022 N N . THR A 1 140 ? -1.339 4.767 -17.338 1.00 81.62 140 THR A N 1
ATOM 1023 C CA . THR A 1 140 ? -0.879 3.426 -17.698 1.00 81.62 140 THR A CA 1
ATOM 1024 C C . THR A 1 140 ? 0.529 3.495 -18.274 1.00 81.62 140 THR A C 1
ATOM 1026 O O . THR A 1 140 ? 0.771 4.080 -19.332 1.00 81.62 140 THR A O 1
ATOM 1029 N N . GLN A 1 141 ? 1.458 2.834 -17.603 1.00 74.94 141 GLN A N 1
ATOM 1030 C CA . GLN A 1 141 ? 2.784 2.565 -18.117 1.00 74.94 141 GLN A CA 1
ATOM 1031 C C . GLN A 1 141 ? 2.676 1.407 -19.102 1.00 74.94 141 GLN A C 1
ATOM 1033 O O . GLN A 1 141 ? 2.410 0.262 -18.736 1.00 74.94 141 GLN A O 1
ATOM 1038 N N . LEU A 1 142 ? 2.857 1.713 -20.387 1.00 61.44 142 LEU A N 1
ATOM 1039 C CA . LEU A 1 142 ? 2.991 0.677 -21.400 1.00 61.44 142 LEU A CA 1
ATOM 1040 C C . LEU A 1 142 ? 4.180 -0.199 -21.026 1.00 61.44 142 LEU A C 1
ATOM 1042 O O . LEU A 1 142 ? 5.298 0.296 -20.861 1.00 61.44 142 LEU A O 1
ATOM 1046 N N . ALA A 1 143 ? 3.935 -1.500 -20.897 1.00 59.28 143 ALA A N 1
ATOM 1047 C CA . ALA A 1 143 ? 5.009 -2.428 -20.625 1.00 59.28 143 ALA A CA 1
ATOM 1048 C C . ALA A 1 143 ? 6.084 -2.276 -21.720 1.00 59.28 143 ALA A C 1
ATOM 1050 O O . ALA A 1 143 ? 5.745 -2.185 -22.906 1.00 59.28 143 ALA A O 1
ATOM 1051 N N . PRO A 1 144 ? 7.380 -2.252 -21.362 1.00 54.72 144 PRO A N 1
ATOM 1052 C CA . PRO A 1 144 ? 8.463 -1.994 -22.313 1.00 54.72 144 PRO A CA 1
ATOM 1053 C C . PRO A 1 144 ? 8.562 -3.057 -23.420 1.00 54.72 144 PRO A C 1
ATOM 1055 O O . PRO A 1 144 ? 9.309 -2.886 -24.382 1.00 54.72 144 PRO A O 1
ATOM 1058 N N . MET A 1 145 ? 7.810 -4.155 -23.299 1.00 52.53 145 MET A N 1
ATOM 1059 C CA . MET A 1 145 ? 7.717 -5.231 -24.276 1.00 52.53 145 MET A CA 1
ATOM 1060 C C . MET A 1 145 ? 6.252 -5.570 -24.557 1.00 52.53 145 MET A C 1
ATOM 1062 O O . MET A 1 145 ? 5.455 -5.755 -23.637 1.00 52.53 145 MET A O 1
ATOM 1066 N N . ALA A 1 146 ? 5.907 -5.710 -25.839 1.00 48.41 146 ALA A N 1
ATOM 1067 C CA . ALA A 1 146 ? 4.599 -6.204 -26.252 1.00 48.41 146 ALA A CA 1
ATOM 1068 C C . ALA A 1 146 ? 4.354 -7.601 -25.650 1.00 48.41 146 ALA A C 1
ATOM 1070 O O . ALA A 1 146 ? 5.109 -8.533 -25.918 1.00 48.41 146 ALA A O 1
ATOM 1071 N N . GLY A 1 147 ? 3.309 -7.729 -24.828 1.00 50.06 147 GLY A N 1
ATOM 1072 C CA . GLY A 1 147 ? 2.939 -8.977 -24.149 1.00 50.06 147 GLY A CA 1
ATOM 1073 C C . GLY A 1 147 ? 3.403 -9.101 -22.694 1.00 50.06 147 GLY A C 1
ATOM 1074 O O . GLY A 1 147 ? 3.009 -10.058 -22.033 1.00 50.06 147 GLY A O 1
ATOM 1075 N N . ALA A 1 148 ? 4.182 -8.151 -22.165 1.00 50.84 148 ALA A N 1
ATOM 1076 C CA . ALA A 1 148 ? 4.416 -8.069 -20.726 1.00 50.84 148 ALA A CA 1
ATOM 1077 C C . ALA A 1 148 ? 3.160 -7.492 -20.048 1.00 50.84 148 ALA A C 1
ATOM 1079 O O . ALA A 1 148 ? 2.725 -6.387 -20.368 1.00 50.84 148 ALA A O 1
ATOM 1080 N N . ALA A 1 149 ? 2.538 -8.270 -19.161 1.00 54.62 149 ALA A N 1
ATOM 1081 C CA . ALA A 1 149 ? 1.410 -7.804 -18.366 1.00 54.62 149 ALA A CA 1
ATOM 1082 C C . ALA A 1 149 ? 1.901 -6.785 -17.329 1.00 54.62 149 ALA A C 1
ATOM 1084 O O . ALA A 1 149 ? 2.980 -6.947 -16.760 1.00 54.62 149 ALA A O 1
ATOM 1085 N N . THR A 1 150 ? 1.113 -5.742 -17.083 1.00 55.66 150 THR A N 1
ATOM 1086 C CA . THR A 1 150 ? 1.288 -4.874 -15.919 1.00 55.66 150 THR A CA 1
ATOM 1087 C C . THR A 1 150 ? 1.171 -5.727 -14.654 1.00 55.66 150 THR A C 1
ATOM 1089 O O . THR A 1 150 ? 0.185 -6.442 -14.464 1.00 55.66 150 THR A O 1
ATOM 1092 N N . THR A 1 151 ? 2.215 -5.733 -13.824 1.00 75.75 151 THR A N 1
ATOM 1093 C CA . THR A 1 151 ? 2.305 -6.630 -12.666 1.00 75.75 151 THR A CA 1
ATOM 1094 C C . THR A 1 151 ? 1.554 -6.016 -11.491 1.00 75.75 151 THR A C 1
ATOM 1096 O O . THR A 1 151 ? 2.131 -5.265 -10.707 1.00 75.75 151 THR A O 1
ATOM 1099 N N . ILE A 1 152 ? 0.260 -6.312 -11.377 1.00 84.62 152 ILE A N 1
A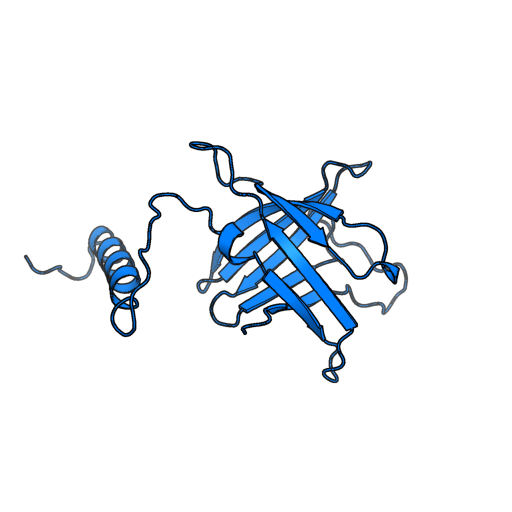TOM 1100 C CA . ILE A 1 152 ? -0.470 -6.064 -10.132 1.00 84.62 152 ILE A CA 1
ATOM 1101 C C . ILE A 1 152 ? 0.096 -7.023 -9.084 1.00 84.62 152 ILE A C 1
ATOM 1103 O O . ILE A 1 152 ? -0.080 -8.238 -9.192 1.00 84.62 152 ILE A O 1
ATOM 1107 N N . LEU A 1 153 ? 0.780 -6.479 -8.082 1.00 84.50 153 LEU A N 1
ATOM 1108 C CA . LEU A 1 153 ? 1.226 -7.240 -6.921 1.00 84.50 153 LEU A CA 1
ATOM 1109 C C . LEU A 1 153 ? 0.024 -7.528 -6.028 1.00 84.50 153 LEU A C 1
ATOM 1111 O O . LEU A 1 153 ? -0.820 -6.649 -5.832 1.00 84.50 153 LEU A O 1
ATOM 1115 N N . THR A 1 154 ? -0.069 -8.746 -5.493 1.00 89.50 154 THR A N 1
ATOM 1116 C CA . THR A 1 154 ? -1.191 -9.149 -4.639 1.00 89.50 154 THR A CA 1
ATOM 1117 C C . THR A 1 154 ? -0.674 -9.766 -3.356 1.00 89.50 154 THR A C 1
ATOM 1119 O O . THR A 1 154 ? -0.291 -10.929 -3.296 1.00 89.50 154 THR A O 1
ATOM 1122 N N . PHE A 1 155 ? -0.751 -8.991 -2.286 1.00 90.88 155 PHE A N 1
ATOM 1123 C CA . PHE A 1 155 ? -0.307 -9.400 -0.974 1.00 90.88 155 PHE A CA 1
ATOM 1124 C C . PHE A 1 155 ? -1.461 -9.900 -0.107 1.00 90.88 155 PHE A C 1
ATOM 1126 O O . PHE A 1 155 ? -2.534 -9.297 -0.037 1.00 90.88 155 PHE A O 1
ATOM 1133 N N . LYS A 1 156 ? -1.214 -10.973 0.639 1.00 92.88 156 LYS A N 1
ATOM 1134 C CA . LYS A 1 156 ? -2.082 -11.465 1.713 1.00 92.88 156 LYS A CA 1
ATOM 1135 C C . LYS A 1 156 ? -1.443 -11.200 3.066 1.00 92.88 156 LYS A C 1
ATOM 1137 O O . LYS A 1 156 ? -0.263 -11.491 3.260 1.00 92.88 156 LYS A O 1
ATOM 1142 N N . LYS A 1 157 ? -2.219 -10.672 4.014 1.00 92.00 157 LYS A N 1
ATOM 1143 C CA . LYS A 1 157 ? -1.723 -10.425 5.371 1.00 92.00 157 LYS A CA 1
ATOM 1144 C C . LYS A 1 157 ? -1.456 -11.740 6.095 1.00 92.00 157 LYS A C 1
ATOM 1146 O O . LYS A 1 157 ? -2.295 -12.640 6.093 1.00 92.00 157 LYS A O 1
ATOM 1151 N N . VAL A 1 158 ? -0.320 -11.830 6.777 1.00 89.31 158 VAL A N 1
ATOM 1152 C CA . VAL A 1 158 ? -0.030 -12.935 7.693 1.00 89.31 158 VAL A CA 1
ATOM 1153 C C . VAL A 1 158 ? -0.808 -12.70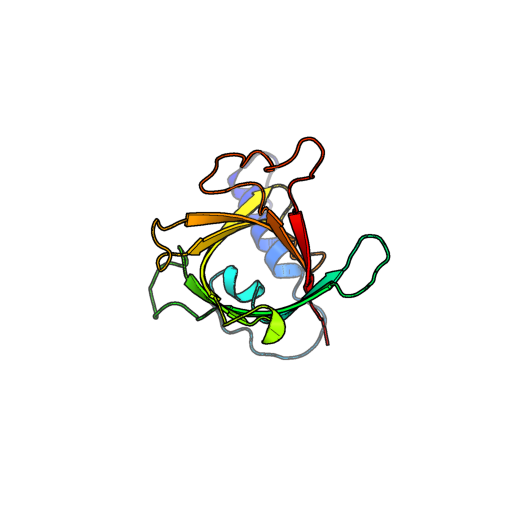7 8.983 1.00 89.31 158 VAL A C 1
ATOM 1155 O O . VAL A 1 158 ? -0.444 -11.871 9.811 1.00 89.31 158 VAL A O 1
ATOM 1158 N N . THR A 1 159 ? -1.895 -13.448 9.168 1.00 77.19 159 THR A N 1
ATOM 1159 C CA . THR A 1 159 ? -2.609 -13.507 10.448 1.00 77.19 159 THR A CA 1
ATOM 1160 C C . THR A 1 159 ? -1.974 -14.599 11.306 1.00 77.19 159 THR A C 1
ATOM 1162 O O . THR A 1 159 ? -2.035 -15.772 10.936 1.00 77.19 159 THR A O 1
ATOM 1165 N N . LYS A 1 160 ? -1.327 -14.215 12.410 1.00 56.12 160 LYS A N 1
ATOM 1166 C CA . LYS A 1 160 ? -0.846 -15.153 13.436 1.00 56.12 160 LYS A CA 1
ATOM 1167 C C . LYS A 1 160 ? -1.950 -15.491 14.426 1.00 56.12 160 LYS A C 1
ATOM 1169 O O . LYS A 1 160 ? -2.762 -14.583 14.709 1.00 56.12 160 LYS A O 1
#

Organism: NCBI:txid89044

Sequence (160 aa):
DACVPGDDACGLELLQRRAGMTRAAGSDAPVTSQGACPEALLVGEWLDQDAMGFLTVNIHLNVHPPAAGASCDGVNADIIMPSYLGAPVHYNVSMTPAADSTYTVKYYNPLANPPYFHEGTFDPATQTLTEDLGMLNGDTQLAPMAGAATTILTFKKVTK

Solvent-accessible surface area (backbone atoms only — not comparable to full-atom values): 9549 Å² total; per-residue (Å²): 139,82,88,66,93,88,47,73,72,55,56,54,53,52,53,54,50,52,71,56,59,78,74,75,84,83,82,94,71,89,84,83,67,89,88,71,51,76,56,61,72,63,46,45,45,32,38,26,50,47,100,86,67,49,79,75,45,59,35,37,35,47,55,49,81,60,61,92,92,55,71,60,78,48,30,48,27,40,43,39,52,52,70,94,84,40,77,67,47,67,30,29,37,31,68,44,85,46,75,94,78,25,25,39,33,36,45,31,25,79,85,46,88,75,59,47,31,36,42,31,38,35,34,75,91,76,40,35,39,39,40,29,72,23,32,47,71,88,39,77,52,75,52,97,45,96,86,54,75,63,57,63,45,53,26,37,56,67,82,130